Protein AF-A0AAW2IKV1-F1 (afdb_monomer)

Foldseek 3Di:
DWWWFPDDPPPRDIDIDADLDDDPVCPVGTDDDDHDPPCNVVVVVVVPADADPVRHHPDDDDDPDDDDDDDD

Mean predicted aligned error: 4.31 Å

Structure (mmCIF, N/CA/C/O backbone):
data_AF-A0AAW2IKV1-F1
#
_entry.id   AF-A0AAW2IKV1-F1
#
loop_
_atom_site.group_PDB
_atom_site.id
_atom_site.type_symbol
_atom_site.label_atom_id
_atom_site.label_alt_id
_atom_site.label_comp_id
_atom_site.label_asym_id
_atom_site.label_entity_id
_atom_site.label_seq_id
_atom_site.pdbx_PDB_ins_code
_atom_site.Cartn_x
_atom_site.Cartn_y
_atom_site.Cartn_z
_atom_site.occupancy
_atom_site.B_iso_or_equiv
_atom_site.auth_seq_id
_atom_site.auth_comp_id
_atom_site.auth_asym_id
_atom_site.auth_atom_id
_atom_site.pdbx_PDB_model_num
ATOM 1 N N . MET A 1 1 ? 1.146 -4.001 8.980 1.00 90.38 1 MET A N 1
ATOM 2 C CA . MET A 1 1 ? 0.926 -2.758 9.783 1.00 90.38 1 MET A CA 1
ATOM 3 C C . MET A 1 1 ? 0.624 -1.590 8.852 1.00 90.38 1 MET A C 1
ATOM 5 O O . MET A 1 1 ? 1.093 -1.658 7.731 1.00 90.38 1 MET A O 1
ATOM 9 N N . LEU A 1 2 ? -0.133 -0.564 9.275 1.00 94.38 2 LEU A N 1
ATOM 10 C CA . LEU A 1 2 ? -0.363 0.673 8.505 1.00 94.38 2 LEU A CA 1
ATOM 11 C C . LEU A 1 2 ? 0.169 1.899 9.267 1.00 94.38 2 LEU A C 1
ATOM 13 O O . LEU A 1 2 ? -0.178 2.094 10.438 1.00 94.38 2 LEU A O 1
ATOM 17 N N . GLY A 1 3 ? 0.977 2.730 8.611 1.00 93.62 3 GLY A N 1
ATOM 18 C CA . GLY A 1 3 ? 1.563 3.914 9.238 1.00 93.62 3 GLY A CA 1
ATOM 19 C C . GLY A 1 3 ? 2.051 4.977 8.259 1.00 93.62 3 GLY A C 1
ATOM 20 O O . GLY A 1 3 ? 1.983 4.805 7.046 1.00 93.62 3 GLY A O 1
ATOM 21 N N . THR A 1 4 ? 2.542 6.085 8.809 1.00 94.06 4 THR A N 1
ATOM 22 C CA . THR A 1 4 ? 3.147 7.202 8.063 1.00 94.06 4 THR A CA 1
ATOM 23 C C . THR A 1 4 ? 4.472 7.617 8.698 1.00 94.06 4 THR A C 1
ATOM 25 O O . THR A 1 4 ? 4.695 7.357 9.883 1.00 94.06 4 THR A O 1
ATOM 28 N N . SER A 1 5 ? 5.361 8.251 7.934 1.00 91.44 5 SER A N 1
ATOM 29 C CA . SER A 1 5 ? 6.636 8.751 8.456 1.00 91.44 5 SER A CA 1
ATOM 30 C C . SER A 1 5 ? 6.413 9.757 9.592 1.00 91.44 5 SER A C 1
ATOM 32 O O . SER A 1 5 ? 5.481 10.563 9.566 1.00 91.44 5 SER A O 1
ATOM 34 N N . LYS A 1 6 ? 7.275 9.724 10.615 1.00 89.44 6 LYS A N 1
ATOM 35 C CA . LYS A 1 6 ? 7.291 10.766 11.658 1.00 89.44 6 LYS A CA 1
ATOM 36 C C . LYS A 1 6 ? 7.826 12.095 11.133 1.00 89.44 6 LYS A C 1
ATOM 38 O O . LYS A 1 6 ? 7.467 13.148 11.657 1.00 89.44 6 LYS A O 1
ATOM 43 N N . VAL A 1 7 ? 8.684 12.041 10.117 1.00 86.25 7 VAL A N 1
ATOM 44 C CA . VAL A 1 7 ? 9.243 13.221 9.462 1.00 86.25 7 VAL A CA 1
ATOM 45 C C . VAL A 1 7 ? 8.289 13.637 8.356 1.00 86.25 7 VAL A C 1
ATOM 47 O O . VAL A 1 7 ? 7.925 12.824 7.509 1.00 86.25 7 VAL A O 1
ATOM 50 N N . LYS A 1 8 ? 7.874 14.903 8.368 1.00 76.00 8 LYS A N 1
ATOM 51 C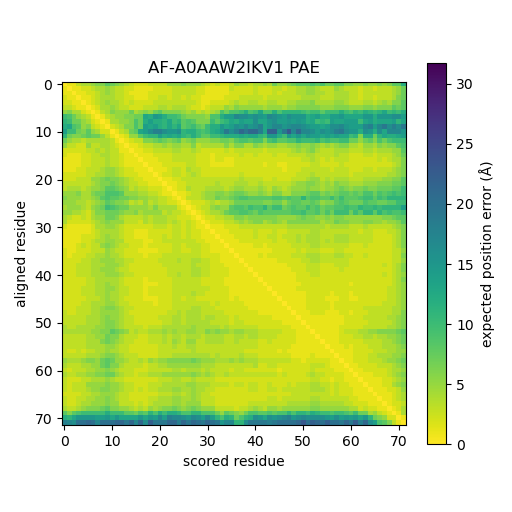 CA . LYS A 1 8 ? 7.047 15.451 7.297 1.00 76.00 8 LYS A CA 1
ATOM 52 C C . LYS A 1 8 ? 7.934 15.771 6.092 1.00 76.00 8 LYS A C 1
ATOM 54 O O . LYS A 1 8 ? 8.908 16.496 6.281 1.00 76.00 8 LYS A O 1
ATOM 59 N N . PRO A 1 9 ? 7.605 15.278 4.888 1.00 74.62 9 PRO A N 1
ATOM 60 C CA . PRO A 1 9 ? 8.259 15.723 3.668 1.00 74.62 9 PRO A CA 1
ATOM 61 C C . PRO A 1 9 ? 8.078 17.232 3.470 1.00 74.62 9 PRO A C 1
ATOM 63 O O . PRO A 1 9 ? 6.988 17.774 3.701 1.00 74.62 9 PRO A O 1
ATOM 66 N N . ASP A 1 10 ? 9.129 17.900 2.999 1.00 70.50 10 ASP A N 1
ATOM 67 C CA . ASP A 1 10 ? 9.069 19.300 2.584 1.00 70.50 10 ASP A CA 1
ATOM 68 C C . ASP A 1 10 ? 8.108 19.410 1.388 1.00 70.50 10 ASP A C 1
ATOM 70 O O . ASP A 1 10 ? 8.421 18.988 0.277 1.00 70.50 10 ASP A O 1
ATOM 74 N N . GLY A 1 11 ? 6.887 19.897 1.629 1.0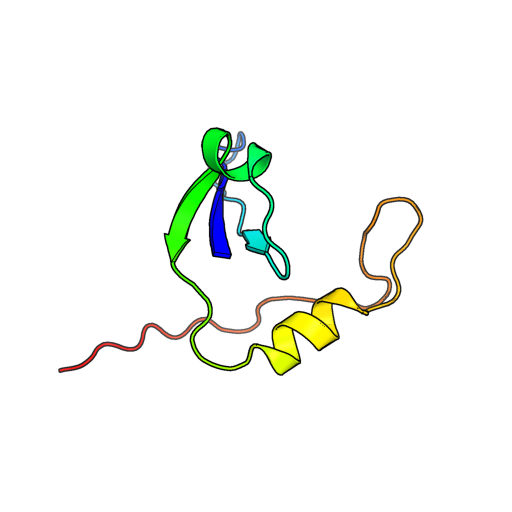0 76.50 11 GLY A N 1
ATOM 75 C CA . GLY A 1 11 ? 5.829 19.961 0.609 1.00 76.50 11 GLY A CA 1
ATOM 76 C C . GLY A 1 11 ? 4.421 19.599 1.087 1.00 76.50 11 GLY A C 1
ATOM 77 O O . GLY A 1 11 ? 3.482 19.661 0.301 1.00 76.50 11 GLY A O 1
ATOM 78 N N . GLY A 1 12 ? 4.242 19.236 2.363 1.00 76.38 12 GLY A N 1
ATOM 79 C CA . GLY A 1 12 ? 2.910 19.011 2.947 1.00 76.38 12 GLY A CA 1
ATOM 80 C C . GLY A 1 12 ? 2.250 17.680 2.565 1.00 76.38 12 GLY A C 1
ATOM 81 O O . GLY A 1 12 ? 1.086 17.467 2.898 1.00 76.38 12 GLY A O 1
ATOM 82 N N . GLY A 1 13 ? 2.984 16.787 1.896 1.00 84.31 13 GLY A N 1
ATOM 83 C CA . GLY A 1 13 ? 2.571 15.408 1.649 1.00 84.31 13 GLY A CA 1
ATOM 84 C C . GLY A 1 13 ? 2.786 14.496 2.859 1.00 84.31 13 GLY A C 1
ATOM 85 O O . GLY A 1 13 ? 3.244 14.921 3.922 1.00 84.31 13 GLY A O 1
ATOM 86 N N . PHE A 1 14 ? 2.463 13.219 2.683 1.00 88.12 14 PHE A N 1
ATOM 87 C CA . PHE A 1 14 ? 2.747 12.170 3.653 1.00 88.12 14 PHE A CA 1
ATOM 88 C C . PHE A 1 14 ? 3.058 10.860 2.935 1.00 88.12 14 PHE A C 1
ATOM 90 O O . PHE A 1 14 ? 2.537 10.599 1.851 1.00 88.12 14 PHE A O 1
ATOM 97 N N . ASP A 1 15 ? 3.863 10.025 3.583 1.00 90.50 15 ASP A N 1
ATOM 98 C CA . ASP A 1 15 ? 4.099 8.655 3.140 1.00 90.50 15 ASP A CA 1
ATOM 99 C C . ASP A 1 15 ? 3.042 7.722 3.734 1.00 90.50 15 ASP A C 1
ATOM 101 O O . ASP A 1 15 ? 2.616 7.907 4.880 1.00 90.50 15 ASP A O 1
ATOM 105 N N . LEU A 1 16 ? 2.654 6.688 2.994 1.00 92.25 16 LEU A N 1
ATOM 106 C CA . LEU A 1 16 ? 1.811 5.605 3.490 1.00 92.25 16 LEU A CA 1
ATOM 107 C C . LEU A 1 16 ? 2.592 4.295 3.427 1.00 92.25 16 LEU A C 1
ATOM 109 O O . LEU A 1 16 ? 3.023 3.881 2.355 1.00 92.25 16 LEU A O 1
ATOM 113 N N . PHE A 1 17 ? 2.737 3.626 4.567 1.00 93.06 17 PHE A N 1
ATOM 114 C CA . PHE A 1 17 ? 3.429 2.345 4.669 1.00 93.06 17 PHE A CA 1
ATOM 115 C C . PHE A 1 17 ? 2.460 1.233 5.035 1.00 93.06 17 PHE A C 1
ATOM 117 O O . PHE A 1 17 ? 1.736 1.348 6.027 1.00 93.06 17 PHE A O 1
ATOM 124 N N . ILE A 1 18 ? 2.516 0.136 4.280 1.00 94.88 18 ILE A N 1
ATOM 125 C CA . ILE A 1 18 ? 1.885 -1.141 4.612 1.00 94.88 18 ILE A CA 1
ATOM 126 C C . ILE A 1 18 ? 2.998 -2.174 4.764 1.00 94.88 18 ILE A C 1
ATOM 128 O O . ILE A 1 18 ? 3.813 -2.325 3.864 1.00 94.88 18 ILE A O 1
ATOM 132 N N . THR A 1 19 ? 3.053 -2.870 5.899 1.00 93.44 19 THR A N 1
ATOM 133 C CA . THR A 1 19 ? 3.996 -3.987 6.087 1.00 93.44 19 THR A CA 1
ATOM 134 C C . THR A 1 19 ? 3.295 -5.332 5.941 1.00 93.44 19 THR A C 1
ATOM 136 O O . THR A 1 19 ? 2.215 -5.521 6.516 1.00 93.44 19 THR A O 1
ATOM 139 N N . THR A 1 20 ? 3.953 -6.244 5.234 1.00 94.00 20 THR A N 1
ATOM 140 C CA . THR A 1 20 ? 3.588 -7.652 4.989 1.00 94.00 20 THR A CA 1
ATOM 141 C C . THR A 1 20 ? 4.242 -8.601 5.993 1.00 94.00 20 THR A C 1
ATOM 143 O O . THR A 1 20 ? 3.680 -9.636 6.332 1.00 94.00 20 THR A O 1
ATOM 146 N N . ALA A 1 21 ? 5.374 -8.195 6.573 1.00 91.12 21 ALA A N 1
ATOM 147 C CA . ALA A 1 21 ? 6.059 -8.897 7.653 1.00 91.12 21 ALA A CA 1
ATOM 148 C C . ALA A 1 21 ? 6.281 -7.991 8.886 1.00 91.12 21 ALA A C 1
ATOM 150 O O . ALA A 1 21 ? 6.168 -6.758 8.795 1.00 91.12 21 ALA A O 1
ATOM 151 N N . PRO A 1 22 ? 6.583 -8.566 10.067 1.00 88.19 22 PRO A N 1
ATOM 152 C CA . PRO A 1 22 ? 7.054 -7.800 11.218 1.00 88.19 22 PRO A CA 1
ATOM 153 C C . PRO A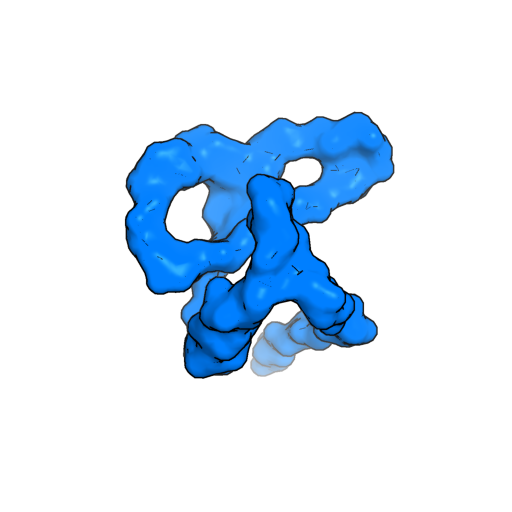 1 22 ? 8.389 -7.102 10.920 1.00 88.19 22 PRO A C 1
ATOM 155 O O . PRO A 1 22 ? 9.360 -7.753 10.550 1.00 88.19 22 PRO A O 1
ATOM 158 N N . ILE A 1 23 ? 8.451 -5.783 11.132 1.00 88.56 23 ILE A N 1
ATOM 159 C CA . ILE A 1 23 ? 9.677 -4.978 10.989 1.00 88.56 23 ILE A CA 1
ATOM 160 C C . ILE A 1 23 ? 9.870 -4.165 12.281 1.00 88.56 23 ILE A C 1
ATOM 162 O O . ILE A 1 23 ? 9.391 -3.030 12.361 1.00 88.56 23 ILE A O 1
ATOM 166 N N . PRO A 1 24 ? 10.508 -4.736 13.323 1.00 83.62 24 PRO A N 1
ATOM 167 C CA . PRO A 1 24 ? 10.614 -4.106 14.643 1.00 83.62 24 PRO A CA 1
ATOM 168 C C . PRO A 1 24 ? 11.202 -2.688 14.598 1.00 83.62 24 PRO A C 1
ATOM 170 O O . PRO A 1 24 ? 10.587 -1.756 15.119 1.00 83.62 24 PRO A O 1
ATOM 173 N N . ASP A 1 25 ? 12.305 -2.510 13.867 1.00 84.50 25 ASP A N 1
ATOM 174 C CA . ASP A 1 25 ? 13.056 -1.248 13.767 1.00 84.50 25 ASP A CA 1
ATOM 175 C C . ASP A 1 25 ? 12.283 -0.115 13.073 1.00 84.50 25 ASP A C 1
ATOM 177 O O . ASP A 1 25 ? 12.636 1.063 13.187 1.00 84.50 25 ASP A O 1
ATOM 181 N N . LEU A 1 26 ? 11.221 -0.447 12.330 1.00 83.12 26 LEU A N 1
ATOM 182 C CA . LEU A 1 26 ? 10.404 0.547 11.639 1.00 83.12 26 LEU A CA 1
ATOM 183 C C . LEU A 1 26 ? 9.498 1.299 12.618 1.00 83.12 26 LEU A C 1
ATOM 185 O O . LEU A 1 26 ? 9.229 2.483 12.419 1.00 83.12 26 LEU A O 1
ATOM 189 N N . THR A 1 27 ? 9.076 0.640 13.700 1.00 76.38 27 THR A N 1
ATOM 190 C CA . THR A 1 27 ? 8.120 1.173 14.685 1.00 76.38 27 THR A CA 1
ATOM 191 C C . THR A 1 27 ? 8.608 2.473 15.326 1.00 76.38 27 THR A C 1
ATOM 193 O O . THR A 1 27 ? 7.823 3.383 15.590 1.00 76.38 27 THR A O 1
ATOM 196 N N . GLU A 1 28 ? 9.917 2.618 15.531 1.00 82.62 28 GLU A N 1
ATOM 197 C CA . GLU A 1 28 ? 10.487 3.845 16.094 1.00 82.62 28 GLU A CA 1
ATOM 198 C C . GLU A 1 28 ? 10.499 5.013 15.097 1.00 82.62 28 GLU A C 1
ATOM 200 O O . GLU A 1 28 ? 10.489 6.174 15.511 1.00 82.62 28 GLU A O 1
ATOM 205 N N . LYS A 1 29 ? 10.438 4.729 13.791 1.00 86.50 29 LYS A N 1
ATOM 206 C CA . LYS A 1 29 ? 10.554 5.714 12.704 1.00 86.50 29 LYS A CA 1
ATOM 207 C C . LYS A 1 29 ? 9.207 6.147 12.117 1.00 86.50 29 LYS A C 1
ATOM 209 O O . LYS A 1 29 ? 9.132 7.214 11.509 1.00 86.50 29 LYS A O 1
ATOM 214 N N . ILE A 1 30 ? 8.142 5.371 12.329 1.00 91.19 30 ILE A N 1
ATOM 215 C CA . ILE A 1 30 ? 6.805 5.644 11.777 1.00 91.19 30 ILE A CA 1
ATOM 216 C C . ILE A 1 30 ? 5.746 5.833 12.868 1.00 91.19 30 ILE A C 1
ATOM 218 O O . ILE A 1 30 ? 5.834 5.276 13.960 1.00 91.19 30 ILE A O 1
ATOM 222 N N . ASN A 1 31 ? 4.714 6.616 12.566 1.00 91.81 31 ASN A N 1
ATOM 223 C CA . ASN A 1 31 ? 3.489 6.679 13.354 1.00 91.81 31 ASN A CA 1
ATOM 224 C C . ASN A 1 31 ? 2.528 5.602 12.855 1.00 91.81 31 ASN A C 1
ATOM 226 O O . ASN A 1 31 ? 1.974 5.709 11.759 1.00 91.81 31 ASN A O 1
ATOM 230 N N . VAL A 1 32 ? 2.339 4.561 13.659 1.00 92.88 32 VAL A N 1
ATOM 231 C CA . VAL A 1 32 ? 1.402 3.474 13.367 1.00 92.88 32 VAL A CA 1
ATOM 232 C C . VAL A 1 32 ? -0.007 3.914 13.738 1.00 92.88 32 VAL A C 1
ATOM 234 O O . VAL A 1 32 ? -0.247 4.312 14.875 1.00 92.88 32 VAL A O 1
ATOM 237 N N . PHE A 1 33 ? -0.943 3.826 12.795 1.00 93.00 33 PHE A N 1
ATOM 238 C CA . PHE A 1 33 ? -2.331 4.247 13.020 1.00 93.00 33 PHE A CA 1
ATOM 239 C C . PHE A 1 33 ? -3.369 3.219 12.563 1.00 93.00 33 PHE A C 1
ATOM 241 O O . PHE A 1 33 ? -4.568 3.446 12.714 1.00 93.00 33 PHE A O 1
ATOM 248 N N . GLY A 1 34 ? -2.948 2.073 12.021 1.00 94.31 34 GLY A N 1
ATOM 249 C CA . GLY A 1 34 ? -3.901 1.058 11.599 1.00 94.31 34 GLY A CA 1
ATOM 250 C C . GLY A 1 34 ? -3.291 -0.276 11.199 1.00 94.31 34 GLY A C 1
ATOM 251 O O . GLY A 1 34 ? -2.099 -0.548 11.359 1.00 94.31 34 GLY A O 1
ATOM 252 N N . ARG A 1 35 ? -4.158 -1.122 10.648 1.00 95.12 35 ARG A N 1
ATOM 253 C CA . ARG A 1 35 ? -3.812 -2.412 10.055 1.00 95.12 35 ARG A CA 1
ATOM 254 C C . ARG A 1 35 ? -4.794 -2.755 8.944 1.00 95.12 35 ARG A C 1
ATOM 256 O O . ARG A 1 35 ? -5.943 -2.316 8.973 1.00 95.12 35 ARG A O 1
ATOM 263 N N . VAL A 1 36 ? -4.342 -3.582 8.014 1.00 95.81 36 VAL A N 1
ATOM 264 C CA . VAL A 1 36 ? -5.204 -4.217 7.019 1.00 95.81 36 VAL A CA 1
ATOM 265 C C . VAL A 1 36 ? -6.103 -5.219 7.749 1.00 95.81 36 VAL A C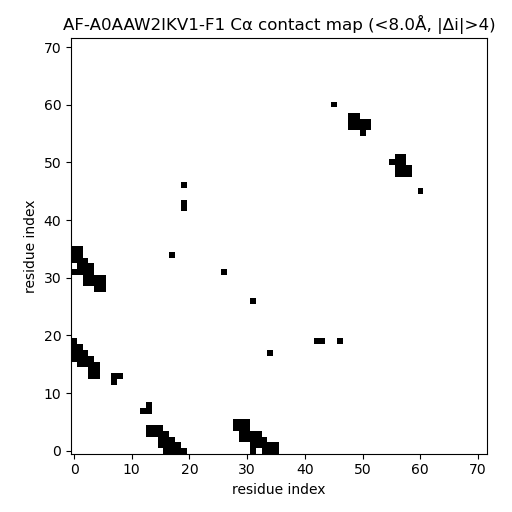 1
ATOM 267 O O . VAL A 1 36 ? -5.634 -5.963 8.607 1.00 95.81 36 VAL A O 1
ATOM 270 N N . ILE A 1 37 ? -7.408 -5.180 7.473 1.00 95.75 37 ILE A N 1
ATOM 271 C CA . ILE A 1 37 ? -8.400 -6.104 8.064 1.00 95.75 37 ILE A CA 1
ATOM 272 C C . ILE A 1 37 ? -9.117 -6.962 7.014 1.00 95.75 37 ILE A C 1
ATOM 274 O O . ILE A 1 37 ? -9.841 -7.887 7.373 1.00 95.75 37 ILE A O 1
ATOM 278 N N . LYS A 1 38 ? -8.972 -6.608 5.733 1.00 95.62 38 LYS A N 1
ATOM 279 C CA . LYS A 1 38 ? -9.508 -7.283 4.545 1.00 95.62 38 LYS A CA 1
ATOM 280 C C . LYS A 1 38 ? -8.599 -6.944 3.359 1.00 95.62 38 LYS A C 1
ATOM 282 O O . LYS A 1 38 ? -8.100 -5.820 3.326 1.00 95.62 38 LYS A O 1
ATOM 287 N N . GLY A 1 39 ? -8.452 -7.867 2.407 1.00 96.81 39 GLY A N 1
ATOM 288 C CA . GLY A 1 39 ? -7.602 -7.684 1.223 1.00 96.81 39 GLY A CA 1
ATOM 289 C C . GLY A 1 39 ? -6.111 -7.910 1.490 1.00 96.81 39 GLY A C 1
ATOM 290 O O . GLY A 1 39 ? -5.283 -7.228 0.901 1.00 96.81 39 GLY A O 1
ATOM 291 N N . GLU A 1 40 ? -5.764 -8.787 2.436 1.00 96.19 40 GLU A N 1
ATOM 292 C CA . GLU A 1 40 ? -4.361 -9.129 2.727 1.00 96.19 40 GLU A CA 1
ATOM 293 C C . GLU A 1 40 ? -3.695 -9.871 1.559 1.00 96.19 40 GLU A C 1
ATOM 295 O O . GLU A 1 40 ? -2.538 -9.613 1.256 1.00 96.19 40 GLU A O 1
ATOM 300 N N . ASP A 1 41 ? -4.459 -10.704 0.857 1.00 96.62 41 ASP A N 1
ATOM 301 C CA . ASP A 1 41 ? -4.095 -11.349 -0.406 1.00 96.62 41 ASP A CA 1
ATOM 302 C C . ASP A 1 41 ? -3.682 -10.332 -1.478 1.00 96.62 41 ASP A C 1
ATOM 304 O O . ASP A 1 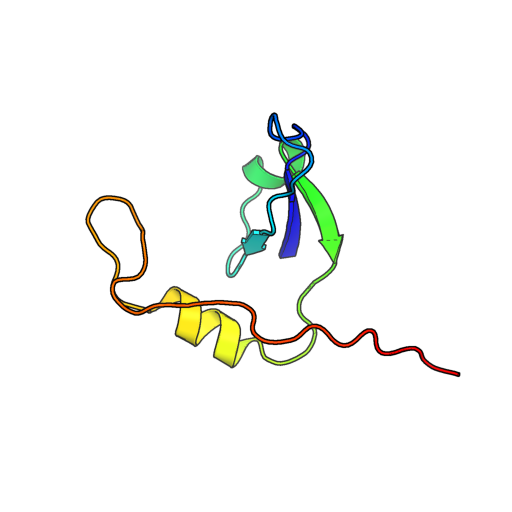41 ? -2.645 -10.488 -2.111 1.00 96.62 41 ASP A O 1
ATOM 308 N N . ILE A 1 42 ? -4.429 -9.235 -1.612 1.00 96.81 42 ILE A N 1
ATOM 309 C CA . ILE A 1 42 ? -4.097 -8.159 -2.558 1.00 96.81 42 ILE A CA 1
ATOM 310 C C . ILE A 1 42 ? -2.816 -7.423 -2.146 1.00 96.81 42 ILE A C 1
ATOM 312 O O . ILE A 1 42 ? -2.025 -7.015 -2.990 1.00 96.81 42 ILE A O 1
ATOM 316 N N . VAL A 1 43 ? -2.592 -7.238 -0.841 1.00 96.75 43 VAL A N 1
ATOM 317 C CA . VAL A 1 43 ? -1.349 -6.629 -0.342 1.00 96.75 43 VAL A CA 1
ATOM 318 C C . VAL A 1 43 ? -0.145 -7.520 -0.658 1.00 96.75 43 VAL A C 1
ATOM 320 O O . VAL A 1 43 ? 0.892 -6.989 -1.044 1.00 96.75 43 VAL A O 1
ATOM 323 N N . GLN A 1 44 ? -0.286 -8.842 -0.533 1.00 96.06 44 GLN A N 1
ATOM 324 C CA . GLN A 1 44 ? 0.752 -9.806 -0.914 1.00 96.06 44 GLN A CA 1
ATOM 325 C C . GLN A 1 44 ? 0.982 -9.821 -2.431 1.00 96.06 44 GLN A C 1
ATOM 327 O O . GLN A 1 44 ? 2.122 -9.779 -2.874 1.00 96.06 44 GLN A O 1
ATOM 332 N N . GLU A 1 45 ? -0.078 -9.765 -3.241 1.00 96.19 45 GLU A N 1
ATOM 333 C CA . GLU A 1 45 ? 0.050 -9.668 -4.702 1.00 96.19 45 GLU A CA 1
ATOM 334 C C . GLU A 1 45 ? 0.827 -8.408 -5.127 1.00 96.19 45 GLU A C 1
ATOM 336 O O . GLU A 1 45 ? 1.660 -8.465 -6.028 1.00 96.19 45 GLU A O 1
ATOM 341 N N . ILE A 1 46 ? 0.612 -7.276 -4.442 1.00 96.75 46 ILE A N 1
ATOM 342 C CA . ILE A 1 46 ? 1.377 -6.037 -4.661 1.00 96.75 46 ILE A CA 1
ATOM 343 C C . ILE A 1 46 ? 2.844 -6.181 -4.221 1.00 96.75 46 ILE A C 1
ATOM 345 O O . ILE A 1 46 ? 3.715 -5.577 -4.840 1.00 96.75 46 ILE A O 1
ATOM 349 N N . GLU A 1 47 ? 3.136 -6.934 -3.159 1.00 95.75 47 GLU A N 1
ATOM 350 C CA . GLU A 1 47 ? 4.508 -7.191 -2.692 1.00 95.75 47 GLU A CA 1
ATOM 351 C C . GLU A 1 47 ? 5.318 -8.022 -3.696 1.00 95.75 47 GLU A C 1
ATOM 353 O O . GLU A 1 47 ? 6.512 -7.782 -3.867 1.00 95.75 47 GLU A O 1
ATOM 358 N N . GLU A 1 48 ? 4.673 -8.968 -4.379 1.00 96.12 48 GLU A N 1
ATOM 359 C CA . GLU A 1 48 ? 5.316 -9.909 -5.305 1.00 96.12 48 GLU A CA 1
ATOM 360 C C . GLU A 1 48 ? 5.559 -9.343 -6.715 1.00 96.12 48 GLU A C 1
ATOM 362 O O . GLU A 1 48 ? 6.130 -10.023 -7.570 1.00 96.12 48 GLU A O 1
ATOM 367 N N . VAL A 1 49 ? 5.146 -8.102 -6.989 1.00 97.19 49 VAL A N 1
ATOM 368 C CA . VAL A 1 49 ? 5.322 -7.487 -8.312 1.00 97.19 49 VAL A CA 1
ATOM 369 C C . VAL A 1 49 ? 6.794 -7.298 -8.672 1.00 97.19 49 VAL A C 1
ATOM 371 O O . VAL A 1 49 ? 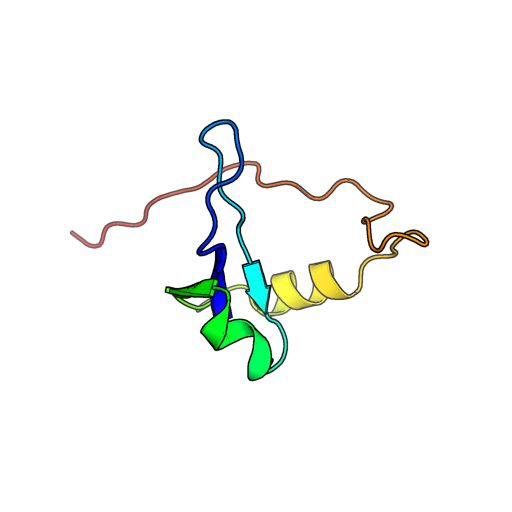7.632 -6.932 -7.846 1.00 97.19 49 VAL A O 1
ATOM 374 N N . ASP A 1 50 ? 7.101 -7.449 -9.960 1.00 98.19 50 ASP A N 1
ATOM 375 C CA . ASP A 1 50 ? 8.440 -7.173 -10.466 1.00 98.19 50 ASP A CA 1
ATOM 376 C C . ASP A 1 50 ? 8.848 -5.718 -10.198 1.00 98.19 50 ASP A C 1
ATOM 378 O O . ASP A 1 50 ? 8.173 -4.768 -10.617 1.00 98.19 50 ASP A O 1
ATOM 382 N N . THR A 1 51 ? 10.017 -5.546 -9.585 1.00 98.12 51 THR A N 1
ATOM 383 C CA . THR A 1 51 ? 10.620 -4.239 -9.312 1.00 98.12 51 THR A CA 1
ATOM 384 C C . THR A 1 51 ? 11.902 -4.021 -10.112 1.00 98.12 51 THR A C 1
ATOM 386 O O . THR A 1 51 ? 12.503 -4.955 -10.654 1.00 98.12 51 THR A O 1
ATOM 389 N N . ASP A 1 52 ? 12.283 -2.757 -10.268 1.00 97.38 52 ASP A N 1
ATOM 390 C CA . ASP A 1 52 ? 13.594 -2.366 -10.779 1.00 97.38 52 ASP A CA 1
ATOM 391 C C . ASP A 1 52 ? 14.679 -2.416 -9.683 1.00 97.38 52 ASP A C 1
ATOM 393 O O . ASP A 1 52 ? 14.427 -2.757 -8.528 1.00 97.38 52 ASP A O 1
ATOM 397 N N . GLU A 1 53 ? 15.909 -2.043 -10.038 1.00 97.62 53 GLU A N 1
ATOM 398 C CA . GLU A 1 53 ? 17.061 -2.023 -9.120 1.00 97.62 53 GLU A CA 1
ATOM 399 C C . GLU A 1 53 ? 16.910 -1.031 -7.948 1.00 97.62 53 GLU A C 1
ATOM 401 O O . GLU A 1 53 ? 17.683 -1.073 -6.993 1.00 97.62 53 GLU A O 1
ATOM 406 N N . HIS A 1 54 ? 15.913 -0.143 -8.002 1.00 96.50 54 HIS A N 1
ATOM 407 C CA . HIS A 1 54 ? 15.599 0.844 -6.972 1.00 96.50 54 HIS A CA 1
ATOM 408 C C . HIS A 1 54 ? 14.323 0.489 -6.196 1.00 96.50 54 HIS A C 1
ATOM 410 O O . HIS A 1 54 ? 13.766 1.359 -5.521 1.00 96.50 54 HIS A O 1
ATOM 416 N N . TYR A 1 55 ? 13.864 -0.765 -6.280 1.00 93.69 55 TYR A N 1
ATOM 417 C CA . TYR A 1 55 ? 12.653 -1.265 -5.626 1.00 93.69 55 TYR A CA 1
ATOM 418 C C . TYR A 1 55 ? 11.368 -0.552 -6.072 1.00 93.69 55 TYR A C 1
ATOM 420 O O . TYR A 1 55 ? 10.399 -0.467 -5.316 1.00 93.69 55 TYR A O 1
ATOM 428 N N . ARG A 1 56 ? 11.334 -0.018 -7.300 1.00 95.69 56 ARG A N 1
ATOM 429 C CA . ARG A 1 56 ? 10.124 0.583 -7.876 1.00 95.69 56 ARG A CA 1
ATOM 430 C C . ARG A 1 56 ? 9.392 -0.453 -8.728 1.00 95.69 56 ARG A C 1
ATOM 432 O O . ARG A 1 56 ? 10.042 -1.092 -9.557 1.00 95.69 56 ARG A O 1
ATOM 439 N N . PRO A 1 57 ? 8.067 -0.615 -8.577 1.00 97.62 57 PRO A N 1
ATOM 440 C CA . PRO A 1 57 ? 7.288 -1.504 -9.433 1.00 97.62 57 PRO A CA 1
ATOM 441 C C . PRO A 1 57 ? 7.465 -1.167 -10.919 1.00 97.62 57 PRO A C 1
ATOM 443 O O . PRO A 1 57 ? 7.366 -0.002 -11.312 1.00 97.62 57 PRO A O 1
ATOM 446 N N . LYS A 1 58 ? 7.705 -2.182 -11.759 1.00 97.56 58 LYS A N 1
ATOM 447 C CA . LYS A 1 58 ? 7.800 -2.012 -13.222 1.00 97.56 58 LYS A CA 1
ATOM 448 C C . LYS A 1 58 ? 6.446 -1.684 -13.849 1.00 97.56 58 LYS A C 1
ATOM 450 O O . LYS A 1 58 ? 6.382 -0.979 -14.854 1.00 97.56 58 LYS A O 1
ATOM 455 N N . ALA A 1 59 ? 5.374 -2.211 -13.263 1.00 94.19 59 ALA A N 1
ATOM 456 C CA . ALA A 1 59 ? 4.004 -1.857 -13.600 1.00 94.19 59 ALA A CA 1
ATOM 457 C C . ALA A 1 59 ? 3.510 -0.726 -12.679 1.00 94.19 59 ALA A C 1
ATOM 459 O O . ALA A 1 59 ? 3.866 -0.706 -11.500 1.00 94.19 59 ALA A O 1
ATOM 460 N N . PRO A 1 60 ? 2.685 0.212 -13.173 1.00 94.88 60 PRO A N 1
ATOM 461 C CA . PRO A 1 60 ? 2.151 1.284 -12.344 1.00 94.88 60 PRO A CA 1
ATOM 462 C C . PRO A 1 60 ? 1.186 0.731 -11.289 1.00 94.88 60 PRO A C 1
ATOM 464 O O . PRO A 1 60 ? 0.182 0.104 -11.622 1.00 94.88 60 PRO A O 1
ATOM 467 N N . ILE A 1 61 ? 1.468 1.025 -10.020 1.00 94.81 61 ILE A N 1
ATOM 468 C CA . ILE A 1 61 ? 0.608 0.703 -8.877 1.00 94.81 61 ILE A CA 1
ATOM 469 C C . ILE A 1 61 ? 0.247 2.017 -8.198 1.00 94.81 61 ILE A C 1
ATOM 471 O O . ILE A 1 61 ? 1.124 2.786 -7.805 1.00 94.81 61 ILE A O 1
ATOM 475 N N . GLY A 1 62 ? -1.047 2.297 -8.090 1.00 93.75 62 GLY A N 1
ATOM 476 C CA . GLY A 1 62 ? -1.537 3.564 -7.565 1.00 93.75 62 GLY A CA 1
ATOM 477 C C . GLY A 1 62 ? -2.883 3.420 -6.875 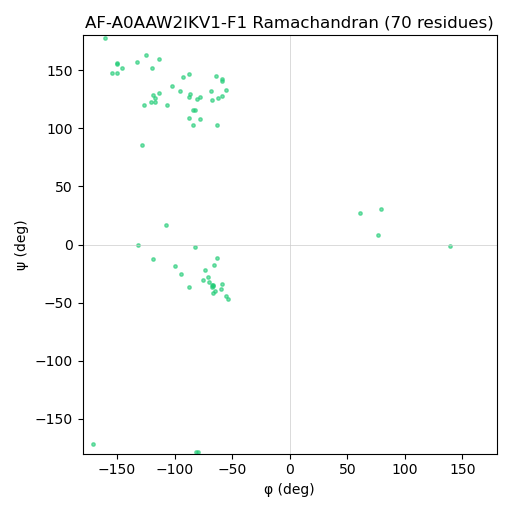1.00 93.75 62 GLY A C 1
ATOM 478 O O . GLY A 1 62 ? -3.653 2.502 -7.149 1.00 93.75 62 GLY A O 1
ATOM 479 N N . ILE A 1 63 ? -3.166 4.357 -5.975 1.00 94.38 63 ILE A N 1
ATOM 480 C CA . ILE A 1 63 ? -4.458 4.460 -5.300 1.00 94.38 63 ILE A CA 1
ATOM 481 C C . ILE A 1 63 ? -5.400 5.243 -6.215 1.00 94.38 63 ILE A C 1
ATOM 483 O O . ILE A 1 63 ? -5.162 6.418 -6.487 1.00 94.38 63 ILE A O 1
ATOM 487 N N . THR A 1 64 ? -6.465 4.600 -6.688 1.00 96.56 64 THR A N 1
ATOM 488 C CA . THR A 1 64 ? -7.464 5.227 -7.569 1.00 96.56 64 THR A CA 1
ATOM 489 C C . THR A 1 64 ? -8.574 5.930 -6.792 1.00 96.56 64 THR A C 1
ATOM 491 O O . THR A 1 64 ? -9.048 6.981 -7.209 1.00 96.56 64 THR A O 1
ATOM 494 N N . GLU A 1 65 ? -8.989 5.363 -5.659 1.00 96.88 65 GLU A N 1
ATOM 495 C CA . GLU A 1 65 ? -10.056 5.890 -4.809 1.00 96.88 65 GLU A CA 1
ATOM 496 C C . GLU A 1 65 ? -9.806 5.512 -3.343 1.00 96.88 65 GLU A C 1
ATOM 498 O O . GLU A 1 65 ? -9.270 4.444 -3.042 1.00 96.88 65 GLU A O 1
ATOM 503 N N . VAL A 1 66 ? -10.228 6.382 -2.421 1.00 95.31 66 VAL A N 1
ATOM 504 C CA . VAL A 1 66 ? -10.270 6.094 -0.984 1.00 95.31 66 VAL A CA 1
ATOM 505 C C . VAL A 1 66 ? -11.667 6.388 -0.453 1.00 95.31 66 VAL A C 1
ATOM 507 O O . VAL A 1 66 ? -12.124 7.529 -0.481 1.00 95.31 66 VAL A O 1
ATOM 510 N N . THR A 1 67 ? -12.328 5.370 0.096 1.00 96.31 67 THR A N 1
ATOM 511 C CA . THR A 1 67 ? -13.651 5.514 0.717 1.00 96.31 67 THR A CA 1
ATOM 512 C C . THR A 1 67 ? -13.547 5.430 2.238 1.00 96.31 67 THR A C 1
ATOM 514 O O . THR A 1 67 ? -13.163 4.396 2.794 1.00 96.31 67 THR A O 1
ATOM 517 N N . LEU A 1 68 ? -13.964 6.486 2.941 1.00 95.38 68 LEU A N 1
ATOM 518 C CA . LEU A 1 68 ? -14.117 6.450 4.395 1.00 95.38 68 LEU A CA 1
ATOM 519 C C . LEU A 1 68 ? -15.417 5.724 4.766 1.00 95.38 68 LEU A C 1
ATOM 521 O O . LEU A 1 68 ? -16.511 6.262 4.604 1.00 95.38 68 LEU A O 1
ATOM 525 N N . LYS A 1 69 ? -15.307 4.505 5.301 1.00 92.50 69 LYS A N 1
ATOM 526 C CA . LYS A 1 69 ? -16.467 3.759 5.809 1.00 92.50 69 LYS A CA 1
ATOM 527 C C . LYS A 1 69 ? -16.786 4.186 7.236 1.00 92.50 69 LYS A C 1
ATOM 529 O O . LYS A 1 69 ? -16.127 3.753 8.178 1.00 92.50 69 LYS A O 1
ATOM 534 N N . GLN A 1 70 ? -17.816 5.007 7.392 1.00 91.50 70 GLN A N 1
ATOM 535 C CA . GLN A 1 70 ? -18.394 5.317 8.695 1.00 91.50 70 GLN A CA 1
ATOM 536 C C . GLN A 1 70 ? -19.435 4.249 9.035 1.00 91.50 70 GLN A C 1
ATOM 538 O O . GLN A 1 70 ? -20.291 3.924 8.213 1.00 91.50 70 GLN A O 1
ATOM 543 N N . LYS A 1 71 ? -19.351 3.671 10.234 1.00 79.81 71 LYS A N 1
ATOM 544 C CA . LYS A 1 71 ? -20.498 2.962 10.802 1.00 79.81 71 LYS A CA 1
ATOM 545 C C . LYS A 1 71 ? -21.390 4.0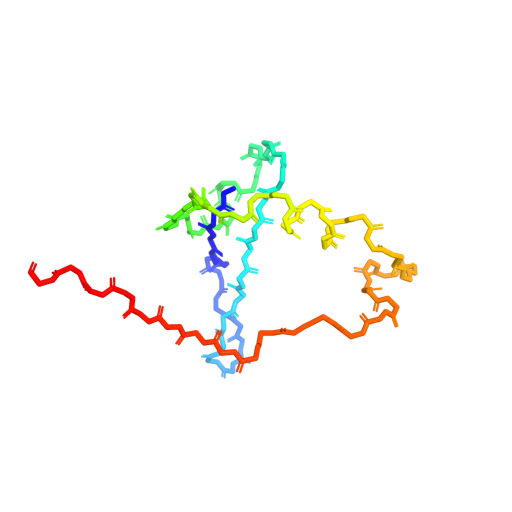30 11.427 1.00 79.81 71 LYS A C 1
ATOM 547 O O . LYS A 1 71 ? -20.916 4.731 12.319 1.00 79.81 71 LYS A O 1
ATOM 552 N N . LEU A 1 72 ? -22.598 4.188 10.890 1.00 62.84 72 LEU A N 1
ATOM 553 C CA . LEU A 1 72 ? -23.671 4.946 11.538 1.00 62.84 72 LEU A CA 1
ATOM 554 C C . LEU A 1 72 ? -24.112 4.228 12.817 1.00 62.84 72 LEU A C 1
ATOM 556 O O . LEU A 1 72 ? -24.083 2.973 12.811 1.00 62.84 72 LEU A O 1
#

Nearest PDB structures (foldseek):
  8i0t-assembly1_S  TM=8.267E-01  e=8.356E-02  Homo sapiens
  5yzg-assembly1_2  TM=8.281E-01  e=1.239E-01  Homo sapiens
  5n0p-assembly1_B  TM=2.148E-01  e=2.704E+00  Omphalotus olearius

Radius of gyration: 14.02 Å; Cα contacts (8 Å, |Δi|>4): 62; chains: 1; bounding box: 41×31×30 Å

InterPro domains:
  IPR002130 Cyclophilin-type peptidyl-prolyl cis-trans isomerase domain [PF00160] (7-67)
  IPR002130 Cyclophi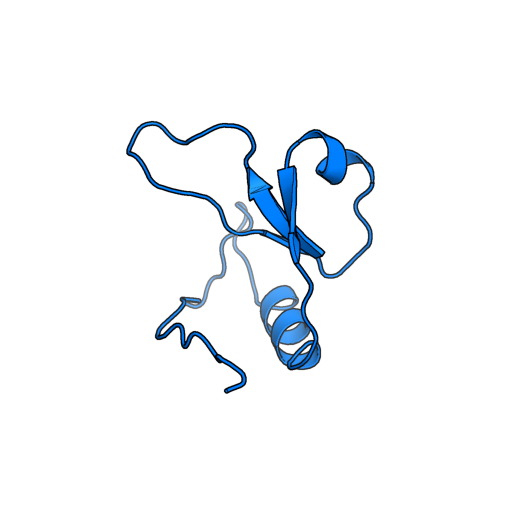lin-type peptidyl-prolyl cis-trans isomerase domain [PS50072] (1-68)
  IPR029000 Cyclophilin-like domain superfamily [G3DSA:2.40.100.10] (1-72)
  IPR029000 Cyclophilin-like domain superfamily [SSF50891] (2-68)

Secondary structure (DSSP, 8-state):
-EEEESSPPTTS----EE-SS--GGGTTTEEEEE---S-HHHHHHHHTS-B-TTS-BSS-------------

pLDDT: mean 91.21, std 7.3, range [62.84, 98.19]

Sequence (72 aa):
MLGTSKVKPDGGGFDLFITTAPIPDLTEKINVFGRVIKGEDIVQEIEEVDTDEHYRPKAPIGITEVTLKQKL

Organism: Sesamum radiatum (NCBI:txid300843)

Solvent-accessible surface area (backbone atoms only — not comparable to full-atom values): 4947 Å² total; per-residue (Å²): 72,26,31,27,57,67,68,74,52,96,82,80,59,80,57,81,45,78,48,93,64,94,58,76,81,50,59,84,56,33,50,73,79,52,62,84,88,72,64,63,68,56,53,50,56,64,68,70,51,64,54,50,99,81,73,44,62,74,59,95,81,79,88,88,78,85,84,86,84,76,84,129